Protein AF-A0A6G5NIN0-F1 (afdb_monomer_lite)

pLDDT: mean 94.12, std 7.22, range [53.75, 98.25]

Foldseek 3Di:
DDDDDDDDDDDDDDPDDDDDDDDDPDPDKDKDFDPPDKDFPQDDDDDDDDPCRNVSGPPDDTDIDRMDID

Radius of gyration: 15.0 Å; chains: 1; bounding box: 33×34×32 Å

InterPro domains:
  IPR008972 Cupredoxin [G3DSA:2.60.40.420] (1-70)
  IPR008972 Cupredoxin [SSF49503] (8-70)
  IPR011706 Multicopper oxidase, C-terminal [PF07731] (6-70)
  IPR045087 Multicopper oxidase [PTHR11709] (7-68)

Organism: NCBI:txid1495044

Structure (mmCIF, N/CA/C/O backbone):
data_AF-A0A6G5NIN0-F1
#
_entry.id   AF-A0A6G5NIN0-F1
#
loop_
_atom_site.group_PDB
_atom_site.id
_atom_site.type_symbol
_atom_site.label_atom_id
_atom_site.label_alt_id
_atom_site.label_comp_id
_atom_site.label_asym_id
_atom_site.label_entity_id
_atom_site.label_seq_id
_atom_site.pdbx_PDB_ins_code
_atom_site.Cartn_x
_atom_site.Cartn_y
_atom_site.Cartn_z
_atom_site.occupancy
_atom_site.B_iso_or_equiv
_atom_site.auth_seq_id
_atom_site.auth_comp_id
_atom_site.auth_asym_id
_atom_site.auth_atom_id
_atom_site.pdbx_PDB_model_num
ATOM 1 N N . GLY A 1 1 ? 18.573 -25.033 18.322 1.00 53.75 1 GLY A N 1
ATOM 2 C CA . GLY A 1 1 ? 18.922 -23.929 17.411 1.00 53.75 1 GLY A CA 1
ATOM 3 C C . GLY A 1 1 ? 18.181 -22.707 17.888 1.00 53.75 1 GLY A C 1
ATOM 4 O O . GLY A 1 1 ? 16.977 -22.809 18.063 1.00 53.75 1 GLY A O 1
ATOM 5 N N . GLY A 1 2 ? 18.895 -21.636 18.230 1.00 69.50 2 GLY A N 1
ATOM 6 C CA . GLY A 1 2 ? 18.287 -20.404 18.739 1.00 69.50 2 GLY A CA 1
ATOM 7 C C . GLY A 1 2 ? 17.727 -19.544 17.608 1.00 69.50 2 GLY A C 1
ATOM 8 O O . GLY A 1 2 ? 18.220 -19.609 16.485 1.00 69.50 2 GLY A O 1
ATOM 9 N N . ILE A 1 3 ? 16.700 -18.756 17.915 1.00 70.94 3 ILE A N 1
ATOM 10 C CA . ILE A 1 3 ? 16.148 -17.739 17.016 1.00 70.94 3 ILE A CA 1
ATOM 11 C C . ILE A 1 3 ? 17.213 -16.640 16.858 1.00 70.94 3 ILE A C 1
ATOM 13 O O . ILE A 1 3 ? 17.690 -16.111 17.862 1.00 70.94 3 ILE A O 1
ATOM 17 N N . TYR A 1 4 ? 17.610 -16.335 15.622 1.00 79.69 4 TYR A N 1
ATOM 18 C CA . TYR A 1 4 ? 18.553 -15.262 15.292 1.00 79.69 4 TYR A CA 1
ATOM 19 C C . TYR A 1 4 ? 17.794 -14.129 14.598 1.00 79.69 4 TYR A C 1
ATOM 21 O O . TYR A 1 4 ? 16.962 -14.388 13.730 1.00 79.69 4 TYR A O 1
ATOM 29 N N . LEU A 1 5 ? 18.052 -12.891 15.014 1.00 84.38 5 LEU A N 1
ATOM 30 C CA . LEU A 1 5 ? 17.495 -11.698 14.382 1.00 84.38 5 LEU A CA 1
ATOM 31 C C . LEU A 1 5 ? 18.286 -11.395 13.111 1.00 84.38 5 LEU A C 1
ATOM 33 O O . LEU A 1 5 ? 19.507 -11.279 13.164 1.00 84.38 5 LEU A O 1
ATOM 37 N N . ASP A 1 6 ? 17.581 -11.235 11.999 1.00 86.69 6 ASP A N 1
ATOM 38 C CA . ASP A 1 6 ? 18.151 -10.836 10.715 1.00 86.69 6 ASP A CA 1
ATOM 39 C C . ASP A 1 6 ? 17.240 -9.801 10.042 1.00 86.69 6 ASP A C 1
ATOM 41 O O . ASP A 1 6 ? 16.115 -9.548 10.485 1.00 86.69 6 ASP A O 1
ATOM 45 N N . THR A 1 7 ? 17.729 -9.184 8.974 1.00 89.06 7 THR A N 1
ATOM 46 C CA . THR A 1 7 ? 16.977 -8.210 8.187 1.00 89.06 7 THR A CA 1
ATOM 47 C C . THR A 1 7 ? 16.043 -8.938 7.229 1.00 89.06 7 THR A C 1
ATOM 49 O O . THR A 1 7 ? 16.487 -9.679 6.353 1.00 89.06 7 THR A O 1
ATOM 52 N N . ALA A 1 8 ? 14.737 -8.706 7.357 1.00 89.56 8 ALA A N 1
ATOM 53 C CA . ALA A 1 8 ? 13.771 -9.210 6.391 1.00 89.56 8 ALA A CA 1
ATOM 54 C C . ALA A 1 8 ? 13.916 -8.448 5.065 1.00 89.56 8 ALA A C 1
ATOM 56 O O . ALA A 1 8 ? 13.785 -7.226 5.023 1.00 89.56 8 ALA A O 1
ATOM 57 N N . VAL A 1 9 ? 14.165 -9.179 3.979 1.00 91.31 9 VAL A N 1
ATOM 58 C CA . VAL A 1 9 ? 14.237 -8.628 2.622 1.00 91.31 9 VAL A CA 1
ATOM 59 C C . VAL A 1 9 ? 13.297 -9.424 1.726 1.00 91.31 9 VAL A C 1
ATOM 61 O O . VAL A 1 9 ? 13.369 -10.651 1.675 1.00 91.31 9 VAL A O 1
ATOM 64 N N . MET A 1 10 ? 12.427 -8.723 1.000 1.00 91.06 10 MET A N 1
ATOM 65 C CA . MET A 1 10 ? 11.576 -9.304 -0.035 1.00 91.06 10 MET A CA 1
ATOM 66 C C . MET A 1 10 ? 12.120 -8.894 -1.405 1.00 91.06 10 MET A C 1
ATOM 68 O O . MET A 1 10 ? 12.250 -7.707 -1.694 1.00 91.06 10 MET A O 1
ATOM 72 N N . GLY A 1 11 ? 12.464 -9.876 -2.239 1.00 92.94 11 GLY A N 1
ATOM 73 C CA . GLY A 1 11 ? 12.839 -9.621 -3.629 1.00 92.94 11 GLY A CA 1
ATOM 74 C C . GLY A 1 11 ? 11.628 -9.197 -4.461 1.00 92.94 11 GLY A C 1
ATOM 75 O O . GLY A 1 11 ? 10.514 -9.655 -4.212 1.00 92.94 11 GLY A O 1
ATOM 76 N N . ALA A 1 12 ? 11.852 -8.348 -5.460 1.00 91.50 12 ALA A N 1
ATOM 77 C CA . ALA A 1 12 ? 10.834 -7.928 -6.416 1.00 91.50 12 ALA A CA 1
ATOM 78 C C . ALA A 1 12 ? 11.423 -7.874 -7.830 1.00 91.50 12 ALA A C 1
ATOM 80 O O . ALA A 1 12 ? 12.601 -7.551 -8.007 1.00 91.50 12 ALA A O 1
ATOM 81 N N . ASP A 1 13 ? 10.594 -8.159 -8.833 1.00 96.38 13 ASP A N 1
ATOM 82 C CA . ASP A 1 13 ? 10.984 -8.029 -10.234 1.00 96.38 13 ASP A CA 1
ATOM 83 C C . ASP A 1 13 ? 11.059 -6.555 -10.659 1.00 96.38 13 ASP A C 1
ATOM 85 O O . ASP A 1 13 ? 10.328 -5.686 -10.169 1.00 96.38 13 ASP A O 1
ATOM 89 N N . TYR A 1 14 ? 11.934 -6.258 -11.622 1.00 94.00 14 TYR A N 1
ATOM 90 C CA . TYR A 1 14 ? 12.044 -4.912 -12.177 1.00 94.00 14 TYR A CA 1
ATOM 91 C C . TYR A 1 14 ? 10.717 -4.476 -12.818 1.00 94.00 14 TYR A C 1
ATOM 93 O O . TYR A 1 14 ? 10.216 -5.136 -13.727 1.00 94.00 14 TYR A O 1
ATOM 101 N N . ARG A 1 15 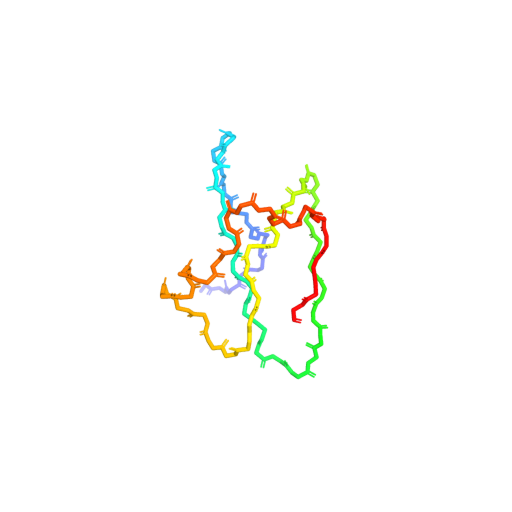? 10.184 -3.326 -12.375 1.00 92.38 15 ARG A N 1
ATOM 102 C CA . ARG A 1 15 ? 8.881 -2.766 -12.798 1.00 92.38 15 ARG A CA 1
ATOM 103 C C . ARG A 1 15 ? 7.676 -3.661 -12.475 1.00 92.38 15 ARG A C 1
ATOM 105 O O . ARG A 1 15 ? 6.668 -3.600 -13.178 1.00 92.38 15 ARG A O 1
ATOM 112 N N . ALA A 1 16 ? 7.763 -4.468 -11.420 1.00 95.06 16 ALA A N 1
ATOM 113 C CA . ALA A 1 16 ? 6.605 -5.181 -10.901 1.00 95.06 16 ALA A CA 1
ATOM 114 C C . ALA A 1 16 ? 5.497 -4.214 -10.447 1.00 95.06 16 ALA A C 1
ATOM 116 O O . ALA A 1 16 ? 5.762 -3.100 -9.990 1.00 95.06 16 ALA A O 1
ATOM 117 N N . PHE A 1 17 ? 4.252 -4.678 -10.540 1.00 93.75 17 PHE A N 1
ATOM 118 C CA . PHE A 1 17 ? 3.118 -4.051 -9.871 1.00 93.75 17 PHE A CA 1
ATOM 119 C C . PHE A 1 17 ? 2.914 -4.740 -8.522 1.00 93.75 17 PHE A C 1
ATOM 121 O O . PHE A 1 17 ? 2.725 -5.955 -8.478 1.00 93.75 17 PHE A O 1
ATOM 128 N N . ILE A 1 18 ? 2.969 -3.973 -7.434 1.00 94.94 18 ILE A N 1
ATOM 129 C CA . ILE A 1 18 ? 2.874 -4.488 -6.066 1.00 94.94 18 ILE A CA 1
ATOM 130 C C . ILE A 1 18 ? 1.694 -3.810 -5.373 1.00 94.94 18 ILE A C 1
ATOM 132 O O . ILE A 1 18 ? 1.592 -2.585 -5.362 1.00 94.94 18 ILE A O 1
ATOM 136 N N . GLU A 1 19 ? 0.818 -4.618 -4.782 1.00 96.00 19 GLU A N 1
ATOM 137 C CA . GLU A 1 19 ? -0.222 -4.168 -3.860 1.00 96.00 19 GLU A CA 1
ATOM 138 C C . GLU A 1 19 ? 0.266 -4.411 -2.430 1.00 96.00 19 GLU A C 1
ATOM 140 O O . GLU A 1 19 ? 0.678 -5.522 -2.093 1.00 96.00 19 GLU A O 1
ATOM 145 N N . ILE A 1 20 ? 0.214 -3.375 -1.595 1.00 95.62 20 ILE A N 1
ATOM 146 C CA . ILE A 1 20 ? 0.531 -3.458 -0.169 1.00 95.62 20 ILE A CA 1
ATOM 147 C C . ILE A 1 20 ? -0.751 -3.136 0.594 1.00 95.62 20 ILE A C 1
ATOM 149 O O . ILE A 1 20 ? -1.352 -2.085 0.374 1.00 95.62 20 ILE A O 1
ATOM 153 N N . VAL A 1 21 ? -1.159 -4.040 1.481 1.00 97.06 21 VAL A N 1
ATOM 154 C CA . VAL A 1 21 ? -2.297 -3.851 2.384 1.00 97.06 21 VAL A CA 1
ATOM 155 C C . VAL A 1 21 ? -1.744 -3.680 3.791 1.00 97.06 21 VAL A C 1
ATOM 157 O O . VAL A 1 21 ? -1.078 -4.577 4.305 1.00 97.06 21 VAL A O 1
ATOM 160 N N . PHE A 1 22 ? -2.004 -2.527 4.399 1.00 96.81 22 PHE A N 1
ATOM 161 C CA . PHE A 1 22 ? -1.695 -2.292 5.804 1.00 96.81 22 PHE A CA 1
ATOM 162 C C . PHE A 1 22 ? -2.942 -2.584 6.639 1.00 96.81 22 PHE A C 1
ATOM 164 O O . PHE A 1 22 ? -3.975 -1.950 6.437 1.00 96.81 22 PHE A O 1
ATOM 171 N N . GLU A 1 23 ? -2.839 -3.525 7.576 1.00 96.06 23 GLU A N 1
ATOM 172 C CA . GLU A 1 23 ? -3.856 -3.765 8.602 1.00 96.06 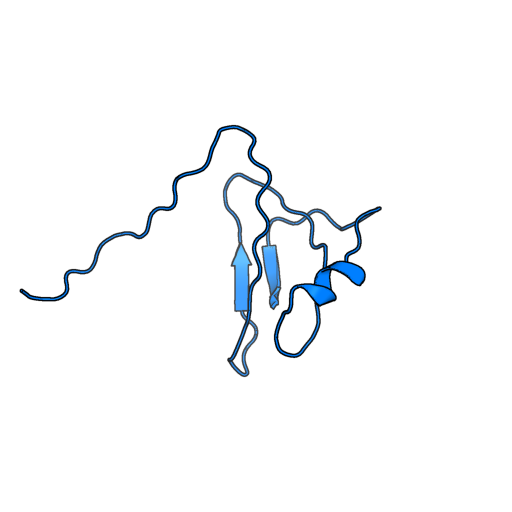23 GLU A CA 1
ATOM 173 C C . GLU A 1 23 ? -3.315 -3.293 9.952 1.00 96.06 23 GLU A C 1
ATOM 175 O O . GLU A 1 23 ? -2.375 -3.878 10.492 1.00 96.06 23 GLU A O 1
ATOM 180 N N . ASN A 1 24 ? -3.896 -2.218 10.484 1.00 96.56 24 ASN A N 1
ATOM 181 C CA . ASN A 1 24 ? -3.559 -1.690 11.798 1.00 96.56 24 ASN A CA 1
ATOM 182 C C . ASN A 1 24 ? -4.534 -2.252 12.841 1.00 96.56 24 ASN A C 1
ATOM 184 O O . ASN A 1 24 ? -5.718 -1.923 12.835 1.00 96.56 24 ASN A O 1
ATOM 188 N N . THR A 1 25 ? -4.046 -3.127 13.721 1.00 95.56 25 THR A N 1
ATOM 189 C CA . THR A 1 25 ? -4.843 -3.731 14.805 1.00 95.56 25 THR A CA 1
ATOM 190 C C . THR A 1 25 ? -4.715 -2.979 16.132 1.00 95.56 25 THR A C 1
ATOM 192 O O . THR A 1 25 ? -5.148 -3.490 17.164 1.00 95.56 25 THR A O 1
ATOM 195 N N . GLU A 1 26 ? -4.056 -1.821 16.137 1.00 95.31 26 GLU A N 1
ATOM 196 C CA . GLU A 1 26 ? -3.800 -1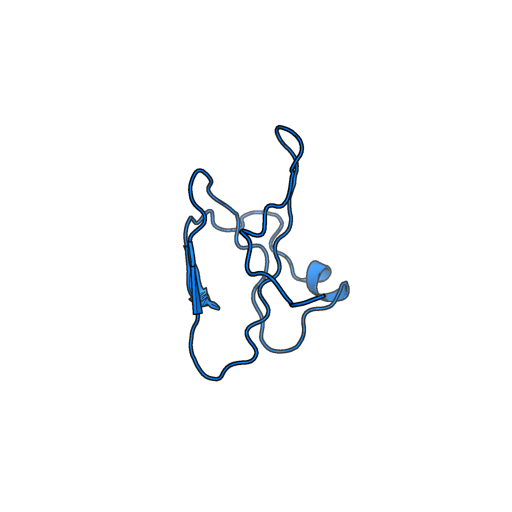.009 17.325 1.00 95.31 26 GLU A CA 1
ATOM 197 C C . GLU A 1 26 ? -4.752 0.195 17.390 1.00 95.31 26 GLU A C 1
ATOM 199 O O . GLU A 1 26 ? -5.262 0.664 16.377 1.00 95.31 26 GLU A O 1
ATOM 204 N N . ASP A 1 27 ? -4.936 0.756 18.587 1.00 94.44 27 ASP A N 1
ATOM 205 C CA . ASP A 1 27 ? -5.751 1.964 18.804 1.00 94.44 27 ASP A CA 1
ATOM 206 C C . ASP A 1 27 ? -4.963 3.273 18.565 1.00 94.44 27 ASP A C 1
ATOM 208 O O . ASP A 1 27 ? -5.337 4.346 19.049 1.00 94.44 27 ASP A O 1
ATOM 212 N N . ILE A 1 28 ? -3.837 3.199 17.851 1.00 96.94 28 ILE A N 1
ATOM 213 C CA . ILE A 1 28 ? -2.995 4.350 17.507 1.00 96.94 28 ILE A CA 1
ATOM 214 C C . ILE A 1 28 ? -2.795 4.433 15.999 1.00 96.94 28 ILE A C 1
ATOM 216 O O . ILE A 1 28 ? -2.705 3.418 15.318 1.00 96.94 28 ILE A O 1
ATOM 220 N N . ILE A 1 29 ? -2.676 5.657 15.484 1.00 97.12 29 ILE A N 1
ATOM 221 C CA . ILE A 1 29 ? -2.386 5.886 14.067 1.00 97.12 29 ILE A CA 1
ATOM 222 C C . ILE A 1 29 ? -0.947 5.467 13.770 1.00 97.12 29 ILE A C 1
ATOM 224 O O . ILE A 1 29 ? -0.007 5.947 14.412 1.00 97.12 29 ILE A O 1
ATOM 228 N N . GLN A 1 30 ? -0.769 4.661 12.731 1.00 97.69 30 GLN A N 1
ATOM 229 C CA . GLN A 1 30 ? 0.537 4.316 12.186 1.00 97.69 30 GLN A CA 1
ATOM 230 C C . GLN A 1 30 ? 0.814 5.150 10.935 1.00 97.69 30 GLN A C 1
ATOM 232 O O . GLN A 1 30 ? -0.062 5.369 10.105 1.00 97.69 30 GLN A O 1
ATOM 237 N N . SER A 1 31 ? 2.045 5.644 10.783 1.00 97.75 31 SER A N 1
ATOM 238 C CA . SER A 1 31 ? 2.475 6.389 9.590 1.00 97.75 31 SER A CA 1
ATOM 239 C C . SER A 1 31 ? 3.504 5.577 8.813 1.00 97.75 31 SER A C 1
ATOM 241 O O . SER A 1 31 ? 4.574 5.279 9.338 1.00 97.75 31 SER A O 1
ATOM 243 N N . TRP A 1 32 ? 3.203 5.262 7.555 1.00 97.56 32 TRP A N 1
ATOM 244 C CA . TRP A 1 32 ? 4.051 4.455 6.678 1.00 97.56 32 TRP A CA 1
ATOM 245 C C . TRP A 1 32 ? 4.608 5.306 5.545 1.00 97.56 32 TRP A C 1
ATOM 247 O O . TRP A 1 32 ? 3.834 5.917 4.807 1.00 97.56 32 TRP A O 1
ATOM 257 N N . HIS A 1 33 ? 5.936 5.338 5.404 1.00 97.88 33 HIS A N 1
ATOM 258 C CA . HIS A 1 33 ? 6.653 6.011 4.318 1.00 97.88 33 HIS A CA 1
ATOM 259 C C . HIS A 1 33 ? 7.341 4.975 3.425 1.00 97.88 33 HIS A C 1
ATOM 261 O O . HIS A 1 33 ? 7.976 4.054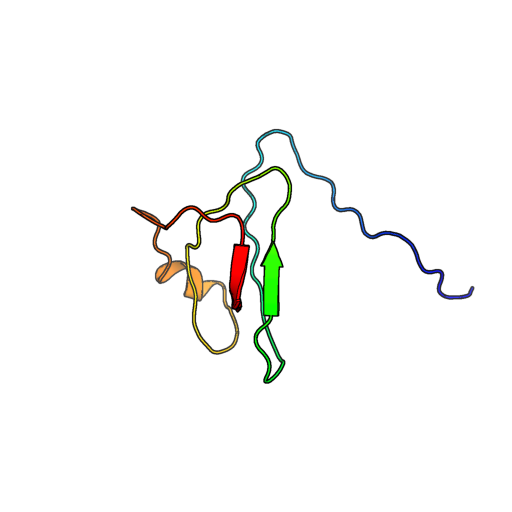 3.938 1.00 97.88 33 HIS A O 1
ATOM 267 N N . LEU A 1 34 ? 7.210 5.119 2.105 1.00 96.56 34 LEU A N 1
ATOM 268 C CA . LEU A 1 34 ? 7.889 4.262 1.136 1.00 96.56 34 LEU A CA 1
ATOM 269 C C . LEU A 1 34 ? 9.040 5.027 0.485 1.00 96.56 34 LEU A C 1
ATOM 271 O O . LEU A 1 34 ? 8.820 5.938 -0.313 1.00 96.56 34 LEU A O 1
ATOM 275 N N . ASP A 1 35 ? 10.265 4.614 0.789 1.00 96.38 35 ASP A N 1
ATOM 276 C CA . ASP A 1 35 ? 11.459 5.212 0.203 1.00 96.38 35 ASP A CA 1
ATOM 277 C C . ASP A 1 35 ? 11.627 4.822 -1.274 1.00 96.38 35 ASP A C 1
ATOM 279 O O . ASP A 1 35 ? 11.405 3.681 -1.684 1.00 96.38 35 ASP A O 1
ATOM 283 N N . GLY A 1 36 ? 12.068 5.782 -2.093 1.00 95.44 36 GLY A N 1
ATOM 284 C CA . GLY A 1 36 ? 12.450 5.553 -3.492 1.00 95.44 36 GLY A CA 1
ATOM 285 C C . GLY A 1 36 ? 11.294 5.429 -4.491 1.00 95.44 36 GLY A C 1
ATOM 286 O O . GLY A 1 36 ? 11.552 5.406 -5.695 1.00 95.44 36 GLY A O 1
ATOM 287 N N . TYR A 1 37 ? 10.040 5.406 -4.029 1.00 94.56 37 TYR A N 1
ATOM 288 C CA . TYR A 1 37 ? 8.851 5.317 -4.879 1.00 94.56 37 TYR A CA 1
ATOM 289 C C . TYR A 1 37 ? 7.703 6.177 -4.343 1.00 94.56 37 TYR A C 1
ATOM 291 O O . TYR A 1 37 ? 7.616 6.475 -3.159 1.00 94.56 37 TYR A O 1
ATOM 299 N N . SER A 1 38 ? 6.783 6.541 -5.235 1.00 96.88 38 SER A N 1
ATOM 300 C CA . SER A 1 38 ? 5.440 6.978 -4.841 1.00 96.88 38 SER A CA 1
ATOM 301 C C . SER A 1 38 ? 4.447 5.857 -5.127 1.00 96.88 38 SER A C 1
ATOM 303 O O . SER A 1 38 ? 4.667 5.053 -6.034 1.00 96.88 38 SER A O 1
ATOM 305 N N . PHE A 1 39 ? 3.362 5.808 -4.366 1.00 97.06 39 PHE A N 1
ATOM 306 C CA . PHE A 1 39 ? 2.290 4.828 -4.502 1.00 97.06 39 PHE A CA 1
ATOM 307 C C . PHE A 1 39 ? 0.932 5.523 -4.575 1.00 97.06 39 PHE A C 1
ATOM 309 O O . PHE A 1 39 ? 0.793 6.680 -4.181 1.00 97.06 39 PHE A O 1
ATOM 316 N N . TRP A 1 40 ? -0.080 4.816 -5.068 1.00 98.25 40 TRP A N 1
ATOM 317 C CA . TRP A 1 40 ? -1.458 5.299 -5.086 1.00 98.25 40 TRP A CA 1
ATOM 318 C C . TRP A 1 40 ? -2.232 4.729 -3.902 1.00 98.25 40 TRP A C 1
ATOM 320 O O . TRP A 1 40 ? -2.228 3.518 -3.689 1.00 98.25 40 TRP A O 1
ATOM 330 N N . VAL A 1 41 ? -2.928 5.582 -3.151 1.00 97.44 41 VAL A N 1
ATOM 331 C CA . VAL A 1 41 ? -3.875 5.114 -2.127 1.00 97.44 41 VAL A CA 1
ATOM 332 C C . VAL A 1 41 ? -5.171 4.723 -2.827 1.00 97.44 41 VAL A C 1
ATOM 334 O O . VAL A 1 41 ? -5.990 5.582 -3.154 1.00 97.44 41 VAL A O 1
ATOM 337 N N . VAL A 1 42 ? -5.322 3.428 -3.110 1.00 98.00 42 VAL A N 1
ATOM 338 C CA . VAL A 1 42 ? -6.465 2.899 -3.870 1.00 98.00 42 VAL A CA 1
ATOM 339 C C . VAL A 1 42 ? -7.659 2.537 -2.989 1.00 98.00 42 VAL A C 1
ATOM 341 O O . VAL A 1 42 ? -8.778 2.557 -3.480 1.00 98.00 42 VAL A O 1
ATOM 344 N N . GLY A 1 43 ? -7.469 2.265 -1.699 1.00 97.06 43 GLY A N 1
ATOM 345 C CA . GLY A 1 43 ? -8.550 1.970 -0.757 1.00 97.06 43 GLY A CA 1
ATOM 346 C C . GLY A 1 43 ? -8.118 2.224 0.685 1.00 97.06 43 GLY A C 1
ATOM 347 O O . GLY A 1 43 ? -6.933 2.130 0.998 1.00 97.06 43 GLY A O 1
ATOM 348 N N . MET A 1 44 ? -9.076 2.581 1.539 1.00 96.06 44 MET A N 1
ATOM 349 C CA . MET A 1 44 ? -8.891 2.804 2.974 1.00 96.06 44 MET A CA 1
ATOM 350 C C . MET A 1 44 ? -10.252 2.659 3.653 1.00 96.06 44 MET A C 1
ATOM 352 O O . MET A 1 44 ? -11.192 3.356 3.275 1.00 96.06 44 MET A O 1
ATOM 356 N N . ASP A 1 45 ? -10.360 1.746 4.613 1.00 95.31 45 ASP A N 1
ATOM 357 C CA . ASP A 1 45 ? -11.588 1.506 5.372 1.00 95.31 45 ASP A CA 1
ATOM 358 C C . ASP A 1 45 ? -11.251 0.899 6.741 1.00 95.31 45 ASP A C 1
ATOM 360 O O . ASP A 1 45 ? -10.134 0.425 6.958 1.00 95.31 45 ASP A O 1
ATOM 364 N N . GLY A 1 46 ? -12.215 0.923 7.658 1.00 94.06 46 GLY A N 1
ATOM 365 C CA . GLY A 1 46 ? -12.135 0.206 8.924 1.00 94.06 46 GLY A CA 1
ATOM 366 C C . GLY A 1 46 ? -12.502 -1.275 8.784 1.00 94.06 46 GLY A C 1
ATOM 367 O O . GLY A 1 46 ? -13.233 -1.682 7.882 1.00 94.06 46 GLY A O 1
ATOM 368 N N . GLY A 1 47 ? -12.047 -2.084 9.740 1.00 92.44 47 GLY A N 1
ATOM 369 C CA . GLY A 1 47 ? -12.292 -3.527 9.758 1.00 92.44 47 GLY A CA 1
ATOM 370 C C . GLY A 1 47 ? -1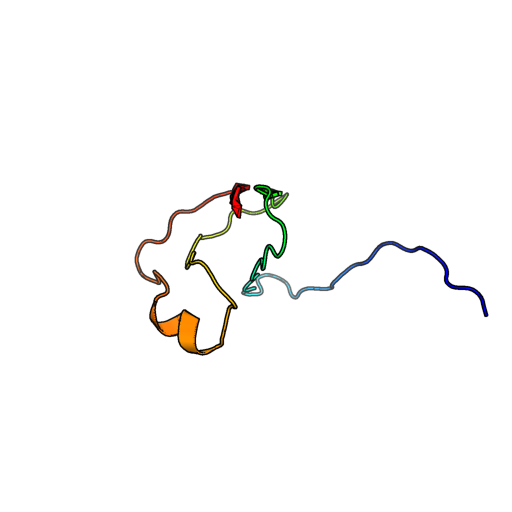1.232 -4.330 9.001 1.00 92.44 47 GLY A C 1
ATOM 371 O O . GLY A 1 47 ? -10.209 -3.805 8.577 1.00 92.44 47 GLY A O 1
ATOM 372 N N . LEU A 1 48 ? -11.464 -5.638 8.885 1.00 95.31 48 LEU A N 1
ATOM 373 C CA . LEU A 1 48 ? -10.515 -6.554 8.253 1.00 95.31 48 LEU A CA 1
ATOM 374 C C . LEU A 1 48 ? -10.582 -6.431 6.734 1.00 95.31 48 LEU A C 1
ATOM 376 O O . LEU A 1 48 ? -11.664 -6.497 6.138 1.00 95.31 48 LEU A O 1
ATOM 380 N N . TRP A 1 49 ? -9.418 -6.319 6.102 1.00 97.44 49 TRP A N 1
ATOM 381 C CA . TRP A 1 49 ? -9.343 -6.347 4.654 1.00 97.44 49 TRP A CA 1
ATOM 382 C C . TRP A 1 49 ? -9.721 -7.739 4.132 1.00 97.44 49 TRP A C 1
ATOM 384 O O . TRP A 1 49 ? -9.382 -8.777 4.701 1.00 97.44 49 TRP A O 1
ATOM 394 N N . THR A 1 50 ? -10.438 -7.781 3.010 1.00 97.25 50 THR A N 1
ATOM 395 C CA . THR A 1 50 ? -10.737 -9.030 2.304 1.00 97.25 50 THR A CA 1
ATOM 396 C C . THR A 1 50 ? -10.536 -8.844 0.808 1.00 97.25 50 THR A C 1
ATOM 398 O O . THR A 1 50 ? -10.500 -7.729 0.292 1.00 97.25 50 THR A O 1
ATOM 401 N N . THR A 1 51 ? -10.507 -9.943 0.052 1.00 97.44 51 THR A N 1
ATOM 402 C CA . THR A 1 51 ? -10.433 -9.850 -1.417 1.00 97.44 51 THR A CA 1
ATOM 403 C C . THR A 1 51 ? -11.609 -9.067 -2.020 1.00 97.44 51 THR A C 1
ATOM 405 O O . THR A 1 51 ? -11.436 -8.435 -3.061 1.00 97.44 51 THR A O 1
ATOM 408 N N . ALA A 1 52 ? -12.775 -9.046 -1.361 1.00 98.00 52 ALA A N 1
ATOM 409 C CA . ALA A 1 52 ? -13.938 -8.277 -1.802 1.00 98.00 52 ALA A CA 1
ATOM 410 C C . ALA A 1 52 ? -13.758 -6.755 -1.649 1.00 98.00 52 ALA A C 1
ATOM 412 O O . ALA A 1 52 ? -14.391 -6.004 -2.393 1.00 98.00 52 ALA A O 1
ATOM 413 N N . SER A 1 53 ? -12.871 -6.294 -0.757 1.00 97.75 53 SER A N 1
ATOM 414 C CA . SER A 1 53 ? -12.564 -4.870 -0.556 1.00 97.75 53 SER A CA 1
ATOM 415 C C . SER A 1 53 ? -12.031 -4.204 -1.832 1.00 97.75 53 SER A C 1
ATOM 417 O O . SER A 1 53 ? -12.263 -3.019 -2.055 1.00 97.75 53 SER A O 1
ATOM 419 N N . ARG A 1 54 ? -11.421 -4.980 -2.743 1.00 97.50 54 ARG A N 1
ATOM 420 C CA . ARG A 1 54 ? -10.954 -4.499 -4.056 1.00 97.50 54 ARG A CA 1
ATOM 421 C C . ARG A 1 54 ? -12.063 -3.901 -4.924 1.00 97.50 54 ARG A C 1
ATOM 423 O O . ARG A 1 54 ? -11.782 -3.069 -5.780 1.00 97.50 54 ARG A O 1
ATOM 430 N N . ASN A 1 55 ? -13.322 -4.277 -4.690 1.00 97.69 55 ASN A N 1
ATOM 431 C CA . ASN A 1 55 ? -14.466 -3.717 -5.417 1.00 97.69 55 ASN A CA 1
ATOM 432 C C . ASN A 1 55 ? -14.708 -2.232 -5.107 1.00 97.69 55 ASN A C 1
ATOM 434 O O . ASN A 1 55 ? -15.407 -1.562 -5.863 1.00 97.69 55 ASN A O 1
ATOM 438 N N . GLN A 1 56 ? -14.157 -1.723 -4.003 1.00 97.00 56 GLN A N 1
ATOM 439 C CA . GLN A 1 56 ? -14.278 -0.324 -3.592 1.00 97.00 56 GLN A CA 1
ATOM 440 C C . GLN A 1 56 ? -13.050 0.512 -3.960 1.00 97.00 56 GLN A C 1
ATOM 442 O O . GLN A 1 56 ? -13.002 1.700 -3.647 1.00 97.00 56 GLN A O 1
ATOM 447 N N . TYR A 1 57 ? -12.049 -0.085 -4.611 1.00 98.12 57 TYR A N 1
ATOM 448 C CA . TYR A 1 57 ? -10.828 0.633 -4.929 1.00 98.12 57 TYR A CA 1
ATOM 449 C C . TYR A 1 57 ? -11.073 1.767 -5.920 1.00 98.12 57 TYR A C 1
ATOM 451 O O . TYR A 1 57 ? -11.724 1.601 -6.955 1.00 98.12 57 TYR A O 1
ATOM 459 N N . ASN A 1 58 ? -10.461 2.915 -5.650 1.00 97.88 58 ASN A N 1
ATOM 460 C CA . ASN A 1 58 ? -10.322 3.972 -6.628 1.00 97.88 58 ASN A CA 1
ATOM 461 C C . ASN A 1 58 ? -9.244 3.587 -7.652 1.00 97.88 58 ASN A C 1
ATOM 463 O O . ASN A 1 58 ? -8.056 3.820 -7.455 1.00 97.88 58 ASN A O 1
ATOM 467 N N . LEU A 1 59 ? -9.672 3.007 -8.770 1.00 97.00 59 LEU A N 1
ATOM 468 C CA . LEU A 1 59 ? -8.792 2.625 -9.879 1.00 97.00 59 LEU A CA 1
ATOM 469 C C . LEU A 1 59 ? -8.734 3.677 -10.997 1.00 97.00 59 LEU A C 1
ATOM 471 O O . LEU A 1 59 ? -8.189 3.406 -12.066 1.00 97.00 59 LEU A O 1
ATOM 475 N N . ARG A 1 60 ? -9.327 4.858 -10.786 1.00 97.50 60 ARG A N 1
ATOM 476 C CA . ARG A 1 60 ? -9.451 5.892 -11.820 1.00 97.50 60 ARG A CA 1
ATOM 477 C C . ARG A 1 60 ? -8.544 7.087 -11.564 1.00 97.50 60 ARG A C 1
ATOM 479 O O . A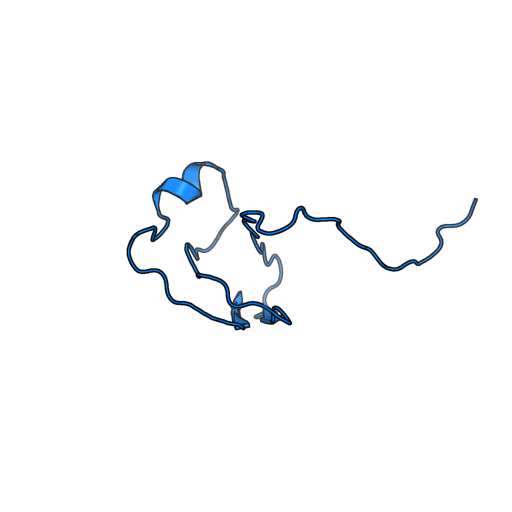RG A 1 60 ? -7.873 7.535 -12.489 1.00 97.50 60 ARG A O 1
ATOM 486 N N . ASP A 1 61 ? -8.550 7.608 -10.342 1.00 97.38 61 ASP A N 1
ATOM 487 C CA . ASP A 1 61 ? -7.862 8.851 -9.979 1.00 97.38 61 ASP A CA 1
ATOM 488 C C . ASP A 1 61 ? -7.323 8.838 -8.540 1.00 97.38 61 ASP A C 1
ATOM 490 O O . ASP A 1 61 ? -7.258 9.872 -7.872 1.00 97.38 61 ASP A O 1
ATOM 494 N N . ALA A 1 62 ? -6.899 7.664 -8.063 1.00 97.62 62 ALA A N 1
ATOM 495 C CA . ALA A 1 62 ? -6.262 7.535 -6.758 1.00 97.62 62 ALA A CA 1
ATOM 496 C C . ALA A 1 62 ? -5.082 8.503 -6.593 1.00 97.62 62 ALA A C 1
ATOM 498 O O . ALA A 1 62 ? -4.297 8.756 -7.511 1.00 97.62 62 ALA A O 1
ATOM 499 N N . VAL A 1 63 ? -4.944 9.038 -5.381 1.00 96.56 63 VAL A N 1
ATOM 500 C CA . VAL A 1 63 ? -3.929 10.045 -5.069 1.00 96.56 63 VAL A CA 1
ATOM 501 C C . VAL A 1 63 ? -2.562 9.382 -4.936 1.00 96.56 63 VAL A C 1
ATOM 503 O O . VAL A 1 63 ? -2.407 8.425 -4.177 1.00 96.56 63 VAL A O 1
ATOM 506 N N . SER A 1 64 ? -1.563 9.935 -5.628 1.00 97.19 64 SER A N 1
ATOM 507 C CA . SER A 1 64 ? -0.159 9.565 -5.440 1.00 97.19 64 SER A CA 1
ATOM 508 C C . SER A 1 64 ? 0.391 10.161 -4.137 1.00 97.19 64 SER A C 1
ATOM 510 O O . SER A 1 64 ? 0.218 11.350 -3.854 1.00 97.19 64 SER A O 1
ATOM 512 N N . ARG A 1 65 ? 1.039 9.328 -3.325 1.00 97.50 65 ARG A N 1
ATOM 513 C CA . ARG A 1 65 ? 1.631 9.658 -2.026 1.00 97.50 65 ARG A CA 1
ATOM 514 C C . ARG A 1 65 ? 2.984 8.963 -1.883 1.00 97.50 65 ARG A C 1
ATOM 516 O O . ARG A 1 65 ? 3.283 7.999 -2.577 1.00 97.50 65 ARG A O 1
ATOM 523 N N . VAL A 1 66 ? 3.783 9.450 -0.944 1.00 97.81 66 VAL A N 1
ATOM 524 C CA . VAL A 1 66 ? 4.975 8.750 -0.429 1.00 97.81 66 VAL A CA 1
ATOM 525 C C . VAL A 1 66 ? 4.796 8.334 1.032 1.00 97.81 66 VAL A C 1
ATOM 527 O O . VAL A 1 66 ? 5.555 7.518 1.537 1.00 97.81 66 VAL A O 1
ATOM 530 N N . THR A 1 67 ? 3.770 8.870 1.701 1.00 98.00 67 THR A N 1
ATOM 531 C CA . THR A 1 67 ? 3.407 8.552 3.082 1.00 98.00 67 THR A CA 1
ATOM 532 C C . THR A 1 67 ? 1.895 8.393 3.189 1.00 98.00 67 THR A C 1
ATOM 534 O O . THR A 1 67 ? 1.158 9.193 2.606 1.00 98.00 67 THR A O 1
ATOM 537 N N . THR A 1 68 ? 1.434 7.408 3.958 1.00 97.50 68 THR A N 1
ATOM 538 C CA . THR A 1 68 ? 0.029 7.269 4.362 1.00 97.50 68 THR A CA 1
ATOM 539 C C . THR A 1 68 ? -0.077 7.023 5.861 1.00 97.50 68 THR A C 1
ATOM 541 O O . THR A 1 68 ? 0.868 6.540 6.484 1.00 97.50 68 THR A O 1
ATOM 544 N N . GLN A 1 69 ? -1.223 7.373 6.429 1.00 97.12 69 GLN A N 1
ATOM 545 C CA . GLN A 1 69 ? -1.570 7.081 7.813 1.00 97.12 69 GLN A CA 1
ATOM 546 C C . GLN A 1 69 ? -2.698 6.055 7.824 1.00 97.12 69 GLN A C 1
ATOM 548 O O . GLN A 1 69 ? -3.611 6.183 7.011 1.00 97.12 69 GLN A O 1
ATOM 553 N N . VAL A 1 70 ? -2.597 5.042 8.681 1.00 95.12 70 VAL A N 1
ATOM 554 C CA . VAL A 1 70 ? -3.547 3.923 8.820 1.00 95.12 70 VAL A CA 1
ATOM 555 C C . VAL A 1 70 ? -3.846 3.648 10.283 1.00 95.12 70 VAL A C 1
ATOM 557 O O . VAL A 1 70 ? -3.036 4.059 11.146 1.00 95.12 70 VAL A O 1
#

Sequence (70 aa):
GGIYLDTAVMGADYRAFIEIVFENTEDIIQSWHLDGYSFWVVGMDGGLWTTASRNQYNLRDAVSRVTTQV

Secondary structure (DSSP, 8-state):
-------------TT----------SSS--EEE-TT--EEE----SS---GGGGGG---SSPEEESEEE-